Protein AF-L5MIA5-F1 (afdb_monomer)

Organism: Myotis davidii (NCBI:txid225400)

Nearest PDB structures (foldseek):
  8gae-assembly1_A  TM=8.767E-01  e=2.187E-10  Homo sapiens
  8eob-assembly1_B  TM=9.026E-01  e=5.935E-10  Homo sapiens
  7zub-assembly1_B  TM=8.618E-01  e=3.725E-10  Homo sapiens
  8u1l-assembly1_A  TM=9.069E-01  e=1.080E-09  Trichoplusia ni
  7ry0-assembly1_B  TM=8.220E-01  e=3.674E-08  Homo sapiens

pLDDT: mean 77.11, std 19.99, range [36.44, 97.19]

Foldseek 3Di:
DVVVQVPDPPDDPVCVVVVDDDDDDDDDCPDVVNVVLVVVCVVPVPPPLSVLVVVLVVQVVCVVVVHDDPDPVSNVVSVVVVVCVVVVHDPPPPPPPPPPPPPPPPPDPDDDDDDPDDDDDD

Solvent-accessible surface area (backbone atoms only — not comparable to full-atom values): 8240 Å² total; per-residue (Å²): 109,69,63,64,67,70,68,46,89,86,60,72,70,85,58,49,76,84,67,63,71,87,82,81,87,86,79,62,75,89,38,69,67,51,48,51,50,50,56,47,41,72,75,40,81,76,44,61,69,58,55,51,51,52,50,50,51,53,57,57,53,32,55,85,69,66,47,80,79,91,54,67,65,61,54,50,53,53,52,51,51,52,51,30,57,76,70,71,46,63,87,81,65,73,71,72,72,80,68,86,68,72,76,85,75,72,73,79,80,85,79,79,95,81,78,93,69,90,79,90,82,133

Radius of gyration: 24.5 Å; Cα contacts (8 Å, |Δi|>4): 37; chains: 1; bounding box: 55×55×59 Å

Secondary structure (DSSP, 8-state):
-HHHHHS-TT--GGGHHHH-PPPP----TTSHHHHHHHHHHHH-TT-HHHHHHHHHHHHHHHTTTTPPPS-HHHHHHHHHHHHHHHHT--TT------------------------------

Structure (mmCIF, N/CA/C/O backbone):
data_AF-L5MIA5-F1
#
_entry.id   AF-L5MIA5-F1
#
loop_
_atom_site.group_PDB
_atom_site.id
_atom_site.type_symbol
_atom_site.label_atom_id
_atom_site.label_alt_id
_atom_site.label_comp_id
_atom_site.label_asym_id
_atom_site.label_entity_id
_atom_site.label_seq_id
_atom_site.pdbx_PDB_ins_code
_atom_site.Cartn_x
_atom_site.Cartn_y
_atom_site.Cartn_z
_atom_site.occupancy
_atom_site.B_iso_or_equiv
_atom_site.auth_seq_id
_atom_site.auth_comp_id
_atom_site.auth_asym_id
_atom_site.auth_atom_id
_atom_site.pdbx_PDB_model_num
ATOM 1 N N . MET A 1 1 ? 3.669 1.087 -20.060 1.00 77.00 1 MET A N 1
ATOM 2 C CA . MET A 1 1 ? 4.878 1.525 -20.801 1.00 77.00 1 MET A CA 1
ATOM 3 C C . MET A 1 1 ? 6.126 1.533 -19.919 1.00 77.00 1 MET A C 1
ATOM 5 O O . MET A 1 1 ? 7.140 1.009 -20.356 1.00 77.00 1 MET A O 1
ATOM 9 N N . GLU A 1 2 ? 6.047 2.005 -18.668 1.00 80.88 2 GLU A N 1
ATOM 10 C CA . GLU A 1 2 ? 7.171 2.021 -17.706 1.00 80.88 2 GLU A CA 1
ATOM 11 C C . GLU A 1 2 ? 7.976 0.705 -17.645 1.00 80.88 2 GLU A C 1
ATOM 13 O O . GLU A 1 2 ? 9.196 0.730 -17.784 1.00 80.88 2 GLU A O 1
ATOM 18 N N . ARG A 1 3 ? 7.304 -0.450 -17.514 1.00 82.25 3 ARG A N 1
ATOM 19 C CA . ARG A 1 3 ? 7.960 -1.771 -17.458 1.00 82.25 3 ARG A CA 1
ATOM 20 C C . ARG A 1 3 ? 8.805 -2.078 -18.702 1.00 82.25 3 ARG A C 1
ATOM 22 O O . ARG A 1 3 ? 9.934 -2.530 -18.571 1.00 82.25 3 ARG A O 1
ATOM 29 N N . ILE A 1 4 ? 8.283 -1.792 -19.896 1.00 86.00 4 ILE A N 1
ATOM 30 C CA . ILE A 1 4 ? 8.983 -2.027 -21.171 1.00 86.00 4 ILE A CA 1
ATOM 31 C C . ILE A 1 4 ? 10.217 -1.131 -21.257 1.00 86.00 4 ILE A C 1
ATOM 33 O O . ILE A 1 4 ? 11.297 -1.588 -21.610 1.00 86.00 4 ILE A O 1
ATOM 37 N N . MET A 1 5 ? 10.072 0.137 -20.875 1.00 82.94 5 MET A N 1
ATOM 38 C CA . MET A 1 5 ? 11.174 1.092 -20.931 1.00 82.94 5 MET A CA 1
ATOM 39 C C . MET A 1 5 ? 12.259 0.805 -19.884 1.00 82.94 5 MET A C 1
ATOM 41 O O . MET A 1 5 ? 13.406 1.187 -20.090 1.00 82.94 5 MET A O 1
ATOM 45 N N . LYS A 1 6 ? 11.921 0.171 -18.75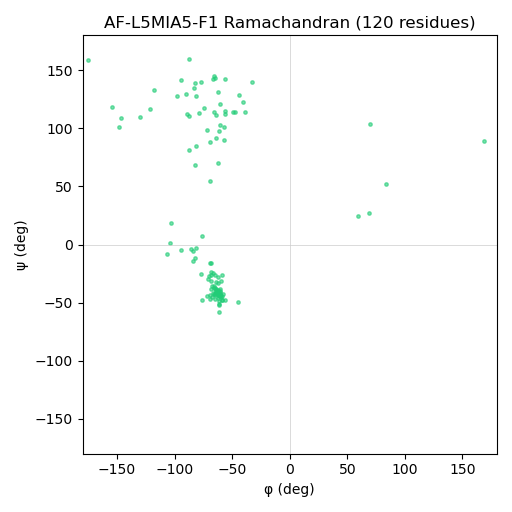3 1.00 82.12 6 LYS A N 1
ATOM 46 C CA . LYS A 1 6 ? 12.893 -0.288 -17.743 1.00 82.12 6 LYS A CA 1
ATOM 47 C C . LYS A 1 6 ? 13.625 -1.571 -18.158 1.00 82.12 6 LYS A C 1
ATOM 49 O O . LYS A 1 6 ? 14.734 -1.796 -17.699 1.00 82.12 6 LYS A O 1
ATOM 54 N N . ALA A 1 7 ? 13.028 -2.396 -19.016 1.00 84.94 7 ALA A N 1
ATOM 55 C CA . ALA A 1 7 ? 13.598 -3.677 -19.443 1.00 84.94 7 ALA A CA 1
ATOM 56 C C . ALA A 1 7 ? 14.600 -3.565 -20.614 1.00 84.94 7 ALA A C 1
ATOM 58 O O . ALA A 1 7 ? 15.198 -4.562 -21.009 1.00 84.94 7 ALA A O 1
ATOM 59 N N . GLN A 1 8 ? 14.777 -2.376 -21.198 1.00 87.88 8 GLN A N 1
ATOM 60 C CA . GLN A 1 8 ? 15.695 -2.157 -22.319 1.00 87.88 8 GLN A CA 1
ATOM 61 C C . GLN A 1 8 ? 17.152 -2.055 -21.841 1.00 87.88 8 GLN A C 1
ATOM 63 O O . GLN A 1 8 ? 17.524 -1.076 -21.202 1.00 87.88 8 GLN A O 1
ATOM 68 N N . ALA A 1 9 ? 17.988 -3.030 -22.215 1.00 86.50 9 ALA A N 1
ATOM 69 C CA . ALA A 1 9 ? 19.382 -3.130 -21.765 1.00 86.50 9 ALA A CA 1
ATOM 70 C C . ALA A 1 9 ? 20.297 -1.976 -22.224 1.00 86.50 9 ALA A C 1
ATOM 72 O O . ALA A 1 9 ? 21.220 -1.606 -21.509 1.00 86.50 9 ALA A O 1
ATOM 73 N N . LEU A 1 10 ? 20.045 -1.402 -23.406 1.00 86.69 10 LEU A N 1
ATOM 74 C CA . LEU A 1 10 ? 20.869 -0.335 -24.000 1.00 86.69 10 LEU A CA 1
ATOM 75 C C . LEU A 1 10 ? 20.235 1.058 -23.870 1.00 86.69 10 LEU A C 1
ATOM 77 O O . LEU A 1 10 ? 20.569 1.971 -24.625 1.00 86.69 10 LEU A O 1
ATOM 81 N N . ARG A 1 11 ? 19.268 1.227 -22.964 1.00 79.94 11 ARG A N 1
ATOM 82 C CA . ARG A 1 11 ? 18.588 2.510 -22.789 1.00 79.94 11 ARG A CA 1
ATOM 83 C C . ARG A 1 11 ? 19.459 3.493 -22.009 1.00 79.94 11 ARG A C 1
ATOM 85 O O . ARG A 1 11 ? 20.046 3.147 -20.990 1.00 79.94 11 ARG A O 1
ATOM 92 N N . ASP A 1 12 ? 19.443 4.751 -22.441 1.00 81.62 12 ASP A N 1
ATOM 93 C CA . ASP A 1 12 ? 20.002 5.857 -21.670 1.00 81.62 12 ASP A CA 1
ATOM 94 C C . ASP A 1 12 ? 19.097 6.231 -20.475 1.00 81.62 12 ASP A C 1
ATOM 96 O O . ASP A 1 12 ? 17.945 6.668 -20.634 1.00 81.62 12 ASP A O 1
ATOM 100 N N . ASN A 1 13 ? 19.643 6.074 -19.266 1.00 79.25 13 ASN A N 1
ATOM 101 C CA . ASN A 1 13 ? 18.980 6.381 -17.998 1.00 79.25 13 ASN A CA 1
ATOM 102 C C . ASN A 1 13 ? 18.768 7.887 -17.767 1.00 79.25 13 ASN A C 1
ATOM 104 O O . ASN A 1 13 ? 17.916 8.250 -16.952 1.00 79.25 13 ASN A O 1
ATOM 108 N N . SER A 1 14 ? 19.455 8.766 -18.508 1.00 78.19 14 SER A N 1
ATOM 109 C CA . SER A 1 14 ? 19.289 10.227 -18.416 1.00 78.19 14 SER A CA 1
ATOM 110 C C . SER A 1 14 ? 17.850 10.689 -18.716 1.00 78.19 14 SER A C 1
ATOM 112 O O . SER A 1 14 ? 17.376 11.695 -18.188 1.00 78.19 14 SER A O 1
ATOM 114 N N . THR A 1 15 ? 17.107 9.902 -19.502 1.00 70.62 15 THR A N 1
ATOM 115 C CA . THR A 1 15 ? 15.720 10.189 -19.908 1.00 70.62 15 THR A CA 1
ATOM 116 C C . THR A 1 15 ? 14.667 9.796 -18.869 1.00 70.62 15 THR A C 1
ATOM 118 O O . THR A 1 15 ? 13.500 10.169 -18.999 1.00 70.62 15 THR A O 1
ATOM 121 N N . MET A 1 16 ? 15.036 9.033 -17.833 1.00 69.44 16 MET A N 1
ATOM 122 C CA . MET A 1 16 ? 14.072 8.452 -16.893 1.00 69.44 16 MET A CA 1
ATOM 123 C C . MET A 1 16 ? 13.371 9.515 -16.033 1.00 69.44 16 MET A C 1
ATOM 125 O O . MET A 1 16 ? 12.170 9.396 -15.793 1.00 69.44 16 MET A O 1
ATOM 129 N N . GLY A 1 17 ? 14.082 10.580 -15.644 1.00 69.56 17 GLY A N 1
ATOM 130 C CA . GLY A 1 17 ? 13.540 11.645 -14.789 1.00 69.56 17 GLY A CA 1
ATOM 131 C C . GLY A 1 17 ? 12.369 12.416 -15.411 1.00 69.56 17 GLY A C 1
ATOM 132 O O . GLY A 1 17 ? 11.442 12.791 -14.703 1.00 69.56 17 GLY A O 1
ATOM 133 N N . TYR A 1 18 ? 12.356 12.587 -16.736 1.00 63.28 18 TYR A N 1
ATOM 134 C CA . TYR A 1 18 ? 11.270 13.276 -17.450 1.00 63.28 18 TYR A CA 1
ATOM 135 C C . TYR A 1 18 ? 10.073 12.367 -17.770 1.00 63.28 18 TYR A C 1
ATOM 137 O O . TYR A 1 18 ? 9.004 12.855 -18.129 1.00 63.28 18 TYR A O 1
ATOM 145 N N . MET A 1 19 ? 10.242 11.047 -17.652 1.00 68.94 19 MET A N 1
ATOM 146 C CA . MET A 1 19 ? 9.239 10.041 -18.028 1.00 68.94 19 MET A CA 1
ATOM 147 C C . MET A 1 19 ? 8.567 9.378 -16.818 1.00 68.94 19 MET A C 1
ATOM 149 O O . MET A 1 19 ? 7.596 8.638 -16.981 1.00 68.94 19 MET A O 1
ATOM 153 N N . MET A 1 20 ? 9.061 9.633 -15.602 1.00 71.62 20 MET A N 1
ATOM 154 C CA . MET A 1 20 ? 8.418 9.203 -14.362 1.00 71.62 20 MET A CA 1
ATOM 155 C C . MET A 1 20 ? 7.298 10.173 -13.980 1.00 71.62 20 MET A C 1
ATOM 157 O O . MET A 1 20 ? 7.475 11.094 -13.186 1.00 71.62 20 MET A O 1
ATOM 161 N N . ALA A 1 21 ? 6.115 9.954 -14.552 1.00 74.19 21 ALA A N 1
ATOM 162 C CA . ALA A 1 21 ? 4.907 10.616 -14.082 1.00 74.19 21 ALA A CA 1
ATOM 163 C C . ALA A 1 21 ? 4.551 10.142 -12.662 1.00 74.19 21 ALA A C 1
ATOM 165 O O . ALA A 1 21 ? 4.731 8.968 -12.316 1.00 74.19 21 ALA A O 1
ATOM 166 N N . LYS A 1 22 ? 4.001 11.051 -11.848 1.00 83.38 22 LYS A N 1
ATOM 167 C CA . LYS A 1 22 ? 3.370 10.668 -10.581 1.00 83.38 22 LYS A CA 1
ATOM 168 C C . LYS A 1 22 ? 2.181 9.761 -10.890 1.00 83.38 22 LYS A C 1
ATOM 170 O O . LYS A 1 22 ? 1.366 10.074 -11.754 1.00 83.38 22 LYS A O 1
ATOM 175 N N . LYS A 1 23 ? 2.102 8.634 -10.189 1.00 87.75 23 LYS A N 1
ATOM 176 C CA . LYS A 1 23 ? 0.980 7.698 -10.286 1.00 87.75 23 LYS A CA 1
ATOM 177 C C . LYS A 1 23 ? -0.150 8.202 -9.390 1.00 87.75 23 LYS A C 1
ATOM 179 O O . LYS A 1 23 ? 0.114 8.666 -8.282 1.00 87.75 23 LYS A O 1
ATOM 184 N N . HIS A 1 24 ? -1.387 8.113 -9.862 1.00 91.25 24 HIS A N 1
ATOM 185 C CA . HIS A 1 24 ? -2.570 8.436 -9.068 1.00 91.25 24 HIS A CA 1
ATOM 186 C C . HIS A 1 24 ? -3.166 7.139 -8.516 1.00 91.25 24 HIS A C 1
ATOM 188 O O . HIS A 1 24 ? -3.382 6.198 -9.275 1.00 91.25 24 HIS A O 1
ATOM 194 N N . LEU A 1 25 ? -3.386 7.079 -7.200 1.00 93.50 25 LEU A N 1
ATOM 195 C CA . LEU A 1 25 ? -4.105 5.979 -6.561 1.00 93.50 25 LEU A CA 1
ATOM 196 C C . LEU A 1 25 ? -5.593 6.326 -6.549 1.00 93.50 25 LEU A C 1
ATOM 198 O O . LEU A 1 25 ? -6.005 7.255 -5.857 1.00 93.50 25 LEU A O 1
ATOM 202 N N . GLU A 1 26 ? -6.381 5.589 -7.319 1.00 94.81 26 GLU A N 1
ATOM 203 C CA . GLU A 1 26 ? -7.836 5.703 -7.293 1.00 94.81 26 GLU A CA 1
ATOM 204 C C . GLU A 1 26 ? -8.400 4.869 -6.139 1.00 94.81 26 GLU A C 1
ATOM 206 O O . GLU A 1 26 ? -7.978 3.735 -5.910 1.00 94.81 26 GLU A O 1
ATOM 211 N N . ILE A 1 27 ? -9.341 5.446 -5.391 1.00 95.38 27 ILE A N 1
ATOM 212 C CA . ILE A 1 27 ? -9.939 4.829 -4.205 1.00 95.38 27 ILE A CA 1
ATOM 213 C C . ILE A 1 27 ? -11.436 4.645 -4.450 1.00 95.38 27 ILE A C 1
ATOM 21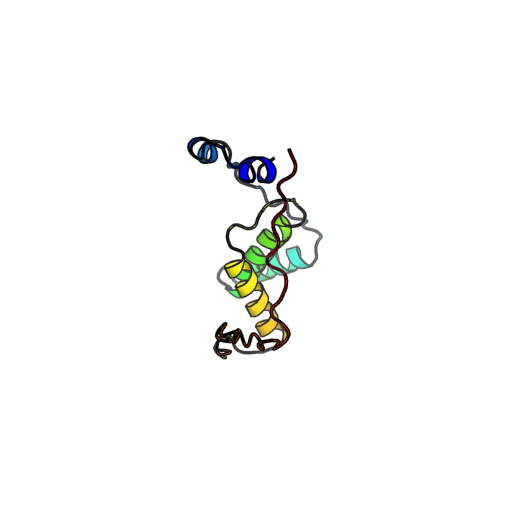5 O O . ILE A 1 27 ? -12.114 5.582 -4.868 1.00 95.38 27 ILE A O 1
ATOM 219 N N . ASN A 1 28 ? -11.951 3.451 -4.149 1.00 95.38 28 ASN A N 1
ATOM 220 C CA . ASN A 1 28 ? -13.386 3.181 -4.133 1.00 95.38 28 ASN A CA 1
ATOM 221 C C . ASN A 1 28 ? -13.973 3.509 -2.743 1.00 95.38 28 ASN A C 1
ATOM 223 O O . ASN A 1 28 ? -13.679 2.770 -1.799 1.00 95.38 28 ASN A O 1
ATOM 227 N N . PRO A 1 29 ? -14.792 4.568 -2.593 1.00 95.38 29 PRO A N 1
ATOM 228 C CA . PRO A 1 29 ? -15.351 4.963 -1.298 1.00 95.38 29 PRO 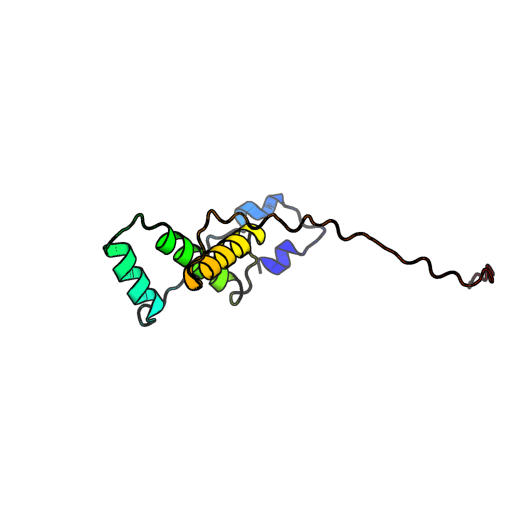A CA 1
ATOM 229 C C . PRO A 1 29 ? -16.336 3.938 -0.720 1.00 95.38 29 PRO A C 1
ATOM 231 O O . PRO A 1 29 ? -16.465 3.859 0.496 1.00 95.38 29 PRO A O 1
ATOM 234 N N . ASP A 1 30 ? -16.969 3.116 -1.562 1.00 96.19 30 ASP A N 1
ATOM 235 C CA . ASP A 1 30 ? -17.971 2.131 -1.134 1.00 96.19 30 ASP A CA 1
ATOM 236 C C . ASP A 1 30 ? -17.336 0.835 -0.598 1.00 96.19 30 ASP A C 1
ATOM 238 O O . ASP A 1 30 ? -18.028 -0.099 -0.188 1.00 96.19 30 ASP A O 1
ATOM 242 N N . HIS A 1 31 ? -16.003 0.728 -0.632 1.00 97.19 31 HIS A N 1
ATOM 243 C CA . HIS A 1 31 ? -15.307 -0.459 -0.160 1.00 97.19 31 HIS A CA 1
ATOM 244 C C . HIS A 1 31 ? -15.156 -0.424 1.374 1.00 97.19 31 HIS A C 1
ATOM 246 O O . HIS A 1 31 ? -14.565 0.522 1.900 1.00 97.19 31 HIS A O 1
ATOM 252 N N . PRO A 1 32 ? -15.550 -1.480 2.115 1.00 97.19 32 PRO A N 1
ATOM 253 C CA . PRO A 1 32 ? -15.562 -1.466 3.586 1.00 97.19 32 PRO A CA 1
ATOM 254 C C . PRO A 1 32 ? -14.179 -1.217 4.211 1.00 97.19 32 PRO A C 1
ATOM 256 O O . PRO A 1 32 ? -14.066 -0.599 5.268 1.00 97.19 32 PRO A O 1
ATOM 259 N N . ILE A 1 33 ? -13.103 -1.655 3.543 1.00 95.25 33 ILE A N 1
ATOM 260 C CA . ILE A 1 33 ? -11.724 -1.351 3.971 1.00 95.25 33 ILE A CA 1
ATOM 261 C C . ILE A 1 33 ? -11.455 0.160 3.941 1.00 95.25 33 ILE A C 1
ATOM 263 O O . ILE A 1 33 ? -10.848 0.681 4.871 1.00 95.25 33 ILE A O 1
ATOM 267 N N . VAL A 1 34 ? -11.903 0.863 2.898 1.00 96.88 34 VAL A N 1
ATOM 268 C CA . VAL A 1 34 ? -11.679 2.309 2.740 1.00 96.88 34 VAL A CA 1
ATOM 269 C C . VAL A 1 34 ? -12.476 3.082 3.783 1.00 96.88 34 VAL A C 1
ATOM 271 O O . VAL A 1 34 ? -11.927 3.974 4.427 1.00 96.88 34 VAL A O 1
ATOM 274 N N . GLU A 1 35 ? -13.731 2.695 4.009 1.00 96.69 35 GLU A N 1
ATOM 275 C CA . GLU A 1 35 ? -14.567 3.279 5.059 1.00 96.69 35 GLU A CA 1
ATOM 276 C C . GLU A 1 35 ? -13.922 3.111 6.446 1.00 96.69 35 GLU A C 1
ATOM 278 O O . GLU A 1 35 ? -13.760 4.081 7.190 1.00 96.69 35 GLU A O 1
ATOM 283 N N . THR A 1 36 ? -13.459 1.899 6.766 1.00 95.69 36 THR A N 1
ATOM 284 C CA . THR A 1 36 ? -12.799 1.604 8.049 1.00 95.69 36 THR A CA 1
ATOM 285 C C . THR A 1 36 ? -11.482 2.370 8.205 1.00 95.69 36 THR A C 1
ATOM 287 O O . THR A 1 36 ? -11.181 2.880 9.286 1.00 95.69 36 THR A O 1
ATOM 290 N N . LEU A 1 37 ? -10.686 2.474 7.135 1.00 94.94 37 LEU A N 1
ATOM 291 C CA . LEU A 1 37 ? -9.458 3.272 7.117 1.00 94.94 37 LEU A CA 1
ATOM 292 C C . LEU A 1 37 ? -9.748 4.753 7.381 1.00 94.94 37 LEU A C 1
ATOM 294 O O . LEU A 1 37 ? -9.008 5.382 8.135 1.00 94.94 37 LEU A O 1
ATOM 298 N N . CYS A 1 38 ? -10.829 5.290 6.810 1.00 94.56 38 CYS A N 1
ATOM 299 C CA . CYS A 1 38 ? -11.257 6.669 7.034 1.00 94.56 38 CYS A CA 1
ATOM 300 C C . CYS A 1 38 ? -11.596 6.908 8.510 1.00 94.56 38 CYS A C 1
ATOM 302 O O . CYS A 1 38 ? -11.012 7.789 9.137 1.00 94.56 38 CYS A O 1
ATOM 304 N N . GLN A 1 39 ? -12.447 6.060 9.095 1.00 96.50 39 GLN A N 1
ATOM 305 C CA . GLN A 1 39 ? -12.830 6.156 10.509 1.00 96.50 39 GLN A CA 1
ATOM 306 C C . GLN A 1 39 ? -11.614 6.069 11.446 1.00 96.50 39 GLN A C 1
ATOM 308 O O . GLN A 1 39 ? -11.491 6.845 12.394 1.00 96.50 39 GLN A O 1
ATOM 313 N N . LYS A 1 40 ? -10.677 5.150 11.172 1.00 95.06 40 LYS A N 1
ATOM 314 C CA . LYS 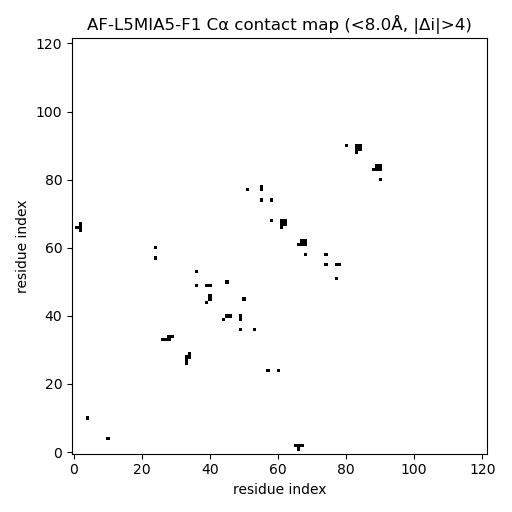A 1 40 ? -9.443 5.013 11.963 1.00 95.06 40 LYS A CA 1
ATOM 315 C C . LYS A 1 40 ? -8.523 6.227 11.829 1.00 95.06 40 LYS A C 1
ATOM 317 O O . LYS A 1 40 ? -7.985 6.684 12.832 1.00 95.06 40 LYS A O 1
ATOM 322 N N . ALA A 1 41 ? -8.373 6.773 10.623 1.00 94.75 41 ALA A N 1
ATOM 323 C CA . ALA A 1 41 ? -7.562 7.965 10.388 1.00 94.75 41 ALA A CA 1
ATOM 324 C C . ALA A 1 41 ? -8.172 9.233 11.014 1.00 94.75 41 ALA A C 1
ATOM 326 O O . ALA A 1 41 ? -7.436 10.131 11.424 1.00 94.75 41 ALA A O 1
ATOM 327 N N . GLU A 1 42 ? -9.502 9.321 11.095 1.00 95.25 42 GLU A N 1
ATOM 328 C CA . GLU A 1 42 ? -10.199 10.397 11.808 1.00 95.25 42 GLU A CA 1
ATOM 329 C C . GLU A 1 42 ? -9.995 10.311 13.324 1.00 95.25 42 GLU A C 1
ATOM 331 O O . GLU A 1 42 ? -9.816 11.346 13.968 1.00 95.25 42 GLU A O 1
ATOM 336 N N . ALA A 1 43 ? -9.977 9.094 13.878 1.00 96.56 43 ALA A N 1
ATOM 337 C CA . ALA A 1 43 ? -9.722 8.857 15.295 1.00 96.56 43 ALA A CA 1
ATOM 338 C C . ALA A 1 43 ? -8.266 9.164 15.690 1.00 96.56 43 ALA A C 1
ATOM 340 O O . ALA A 1 43 ? -8.036 9.863 16.678 1.00 96.56 43 ALA A O 1
ATOM 341 N N . ASP A 1 44 ? -7.289 8.681 14.914 1.00 95.06 44 ASP A N 1
ATOM 342 C CA . ASP A 1 44 ? -5.874 9.004 15.101 1.00 95.06 44 ASP A CA 1
ATOM 343 C C . ASP A 1 44 ? -5.113 9.054 13.765 1.00 95.06 44 ASP A C 1
ATOM 345 O O . ASP A 1 44 ? -4.788 8.045 13.139 1.00 95.06 44 ASP A O 1
ATOM 349 N N . LYS A 1 45 ? -4.738 10.272 13.361 1.00 93.31 45 LYS A N 1
ATOM 350 C CA . LYS A 1 45 ? -3.945 10.531 12.145 1.00 93.31 45 LYS A CA 1
ATOM 351 C C . LYS A 1 45 ? -2.507 10.019 12.245 1.00 93.31 45 LYS A C 1
ATOM 353 O O . LYS A 1 45 ? -1.797 9.972 11.236 1.00 93.31 45 LYS A O 1
ATOM 358 N N . ASN A 1 46 ? -2.038 9.714 13.452 1.00 93.94 46 ASN A N 1
ATOM 359 C CA . ASN A 1 46 ? -0.682 9.263 13.718 1.00 93.94 46 ASN A CA 1
ATOM 360 C C . ASN A 1 46 ? -0.565 7.768 13.990 1.00 93.94 46 ASN A C 1
ATOM 362 O O . ASN A 1 46 ? 0.569 7.309 14.142 1.00 93.94 46 ASN A O 1
ATOM 366 N N . ASP A 1 47 ? -1.672 7.025 13.938 1.00 91.75 47 ASP A N 1
ATOM 367 C CA . ASP A 1 47 ? -1.668 5.576 14.087 1.00 91.75 47 ASP A CA 1
ATOM 368 C C . ASP A 1 47 ? -0.730 4.940 13.045 1.00 91.75 47 ASP A C 1
ATOM 370 O O . ASP A 1 47 ? -0.923 5.034 11.825 1.00 91.75 47 ASP A O 1
ATOM 374 N N . LYS A 1 48 ? 0.335 4.312 13.551 1.00 89.75 48 LYS A N 1
ATOM 375 C CA . LYS A 1 48 ? 1.359 3.653 12.741 1.00 89.75 48 LYS A CA 1
ATOM 376 C C . LYS A 1 48 ? 0.757 2.506 11.926 1.00 89.75 48 LYS A C 1
ATOM 378 O O . LYS A 1 48 ? 1.062 2.394 10.742 1.00 89.75 48 LYS A O 1
ATOM 383 N N . SER A 1 49 ? -0.144 1.723 12.519 1.00 86.94 49 SER A N 1
ATOM 384 C CA . SER A 1 49 ? -0.783 0.581 11.858 1.00 86.94 49 SER A CA 1
ATOM 385 C C . SER A 1 49 ? -1.644 1.021 10.672 1.00 86.94 49 SER A C 1
ATOM 387 O O . SER A 1 49 ? -1.611 0.394 9.614 1.00 86.94 49 SER A O 1
ATOM 389 N N . VAL A 1 50 ? -2.347 2.152 10.803 1.00 92.12 50 VAL A N 1
ATOM 390 C CA . VAL A 1 50 ? -3.155 2.738 9.723 1.00 92.12 50 VAL A CA 1
ATOM 391 C C . VAL A 1 50 ? -2.262 3.234 8.591 1.00 92.12 50 VAL A C 1
ATOM 393 O O . VAL A 1 50 ? -2.533 2.939 7.428 1.00 92.12 50 VAL A O 1
ATOM 396 N N . LYS A 1 51 ? -1.171 3.944 8.909 1.00 91.69 51 LYS A N 1
ATOM 397 C CA . LYS A 1 51 ? -0.194 4.401 7.903 1.00 91.69 51 LYS A CA 1
ATOM 398 C C . LYS A 1 51 ? 0.415 3.225 7.142 1.00 91.69 51 LYS A C 1
ATOM 400 O O . LYS A 1 51 ? 0.486 3.265 5.916 1.00 91.69 51 LYS A O 1
ATOM 405 N N . ASP A 1 52 ? 0.797 2.177 7.861 1.00 89.69 52 ASP A N 1
ATOM 406 C CA . ASP A 1 52 ? 1.366 0.963 7.282 1.00 89.69 52 ASP A CA 1
ATOM 407 C C . ASP A 1 52 ? 0.360 0.239 6.374 1.00 89.69 52 ASP A C 1
ATOM 409 O O . ASP A 1 52 ? 0.716 -0.176 5.270 1.00 89.69 52 ASP A O 1
ATOM 413 N N . LEU A 1 53 ? -0.911 0.158 6.780 1.00 91.12 53 LEU A N 1
ATOM 414 C CA . LEU A 1 53 ? -1.971 -0.446 5.972 1.00 91.12 53 LEU A CA 1
ATOM 415 C C . LEU A 1 53 ? -2.259 0.356 4.691 1.00 91.12 53 LEU A C 1
ATOM 417 O O . LEU A 1 53 ? -2.488 -0.236 3.637 1.00 91.12 53 LEU A O 1
ATOM 421 N N . VAL A 1 54 ? -2.201 1.691 4.748 1.00 93.19 54 VAL A N 1
ATOM 422 C CA . VAL A 1 54 ? -2.345 2.557 3.562 1.00 93.19 54 VAL A CA 1
ATOM 423 C C . VAL A 1 54 ? -1.181 2.361 2.586 1.00 93.19 54 VAL A C 1
ATOM 425 O O . VAL A 1 54 ? -1.413 2.251 1.380 1.00 93.19 54 VAL A O 1
ATOM 428 N N . VAL A 1 55 ? 0.056 2.269 3.087 1.00 91.50 55 VAL A N 1
ATOM 429 C CA . VAL A 1 55 ? 1.235 1.966 2.253 1.00 91.50 55 VAL A CA 1
ATOM 430 C C . VAL A 1 55 ? 1.095 0.587 1.611 1.00 91.50 55 VAL A C 1
ATOM 432 O O . VAL A 1 55 ? 1.277 0.455 0.401 1.00 91.50 55 VAL A O 1
ATOM 435 N N . LEU A 1 56 ? 0.686 -0.421 2.387 1.00 91.94 56 LEU A N 1
ATOM 436 C CA . LEU A 1 56 ? 0.469 -1.771 1.875 1.00 91.94 56 LEU A CA 1
ATOM 437 C C . LEU A 1 56 ? -0.610 -1.800 0.784 1.00 91.94 56 LEU A C 1
ATOM 439 O O . LEU A 1 56 ? -0.428 -2.462 -0.239 1.00 91.94 56 LEU A O 1
ATOM 443 N N . LEU A 1 57 ? -1.715 -1.072 0.969 1.00 93.38 57 LEU A N 1
ATOM 444 C CA . LEU A 1 57 ? -2.789 -0.963 -0.021 1.00 93.38 57 LEU A CA 1
ATOM 445 C C . LEU A 1 57 ? -2.287 -0.323 -1.322 1.00 93.38 57 LEU A C 1
ATOM 447 O O . LEU A 1 57 ? -2.589 -0.828 -2.405 1.00 93.38 57 LEU A O 1
ATOM 451 N N . PHE A 1 58 ? -1.483 0.738 -1.226 1.00 93.81 58 PHE A N 1
ATOM 452 C CA . PHE A 1 58 ? -0.861 1.379 -2.384 1.00 93.81 58 PHE A CA 1
ATOM 453 C C . PHE A 1 58 ? 0.069 0.422 -3.144 1.00 93.81 58 PHE A C 1
ATOM 455 O O . PHE A 1 58 ? -0.082 0.252 -4.353 1.00 93.81 58 PHE A O 1
ATOM 462 N N . GLU A 1 59 ? 0.993 -0.245 -2.451 1.00 92.56 59 GLU A N 1
ATOM 463 C CA . GLU A 1 59 ? 1.936 -1.185 -3.071 1.00 92.56 59 GLU A CA 1
ATOM 464 C C . GLU A 1 59 ? 1.223 -2.397 -3.677 1.00 92.56 59 GLU A C 1
ATOM 466 O O . GLU A 1 59 ? 1.542 -2.823 -4.789 1.00 92.56 59 GLU A O 1
ATOM 471 N N . THR A 1 60 ? 0.195 -2.904 -2.996 1.00 92.38 60 THR A N 1
ATOM 472 C CA . THR A 1 60 ? -0.645 -3.992 -3.511 1.00 92.38 60 THR A CA 1
ATOM 473 C C . THR A 1 60 ? -1.368 -3.566 -4.785 1.00 92.38 60 THR A C 1
ATOM 475 O O . THR A 1 60 ? -1.440 -4.356 -5.721 1.00 92.38 60 THR A O 1
ATOM 478 N N . ALA A 1 61 ? -1.845 -2.319 -4.874 1.00 93.69 61 ALA A N 1
ATOM 479 C CA . ALA A 1 61 ? -2.503 -1.789 -6.069 1.00 93.69 61 ALA A CA 1
ATOM 480 C C . ALA A 1 61 ? -1.548 -1.616 -7.268 1.00 93.69 61 ALA A C 1
ATOM 482 O O . ALA A 1 61 ? -1.997 -1.662 -8.419 1.00 93.69 61 ALA A O 1
ATOM 483 N N . LEU A 1 62 ? -0.233 -1.479 -7.041 1.00 91.81 62 LEU A N 1
ATOM 484 C CA . LEU A 1 62 ? 0.762 -1.412 -8.121 1.00 91.81 62 LEU A CA 1
ATOM 485 C C . LEU A 1 62 ? 0.858 -2.729 -8.904 1.00 91.81 62 LEU A C 1
ATOM 487 O O . LEU A 1 62 ? 1.044 -2.695 -10.123 1.00 91.81 62 LEU A O 1
ATOM 491 N N . LEU A 1 63 ? 0.700 -3.871 -8.227 1.00 88.44 63 LEU A N 1
ATOM 492 C CA . LEU A 1 63 ? 0.831 -5.207 -8.819 1.00 88.44 63 LEU A CA 1
ATOM 493 C C . LEU A 1 63 ? -0.194 -5.482 -9.943 1.00 88.44 63 LEU A C 1
ATOM 495 O O . LEU A 1 63 ? 0.243 -5.743 -11.070 1.00 88.44 63 LEU A O 1
ATOM 499 N N . PRO A 1 64 ? -1.525 -5.394 -9.715 1.00 91.44 64 PRO A N 1
ATOM 500 C CA . PRO A 1 64 ? -2.519 -5.585 -10.771 1.00 91.44 64 PRO A CA 1
ATOM 501 C C . PRO A 1 64 ? -2.483 -4.456 -11.806 1.00 91.44 64 PRO A C 1
ATOM 503 O O . PRO A 1 64 ? -2.780 -4.688 -12.974 1.00 91.44 64 PRO A O 1
ATOM 506 N N . SER A 1 65 ? -2.037 -3.257 -11.418 1.00 90.56 65 SER A N 1
ATOM 507 C CA . SER A 1 65 ? -1.873 -2.108 -12.321 1.00 90.56 65 SER A CA 1
ATOM 508 C C . SER A 1 65 ? -0.625 -2.200 -13.216 1.00 90.56 65 SER A C 1
ATOM 510 O O . SER A 1 65 ? -0.286 -1.248 -13.919 1.00 90.56 65 SER A O 1
ATOM 512 N N . ALA A 1 66 ? 0.074 -3.343 -13.205 1.00 88.31 66 ALA A N 1
ATOM 513 C CA . ALA A 1 66 ? 1.269 -3.629 -14.000 1.00 88.31 66 ALA A CA 1
ATOM 514 C C . ALA A 1 66 ? 2.458 -2.678 -13.756 1.00 88.31 66 ALA A C 1
ATOM 516 O O . ALA A 1 66 ? 3.355 -2.556 -14.603 1.00 88.31 66 ALA A O 1
ATOM 517 N N . PHE A 1 67 ? 2.513 -2.053 -12.581 1.00 88.31 67 PHE A N 1
ATOM 518 C CA . PHE A 1 67 ? 3.677 -1.311 -12.119 1.00 88.31 67 PHE A CA 1
ATOM 519 C C . PHE A 1 67 ? 4.658 -2.234 -11.391 1.00 88.31 67 PHE A C 1
ATOM 521 O O . PHE A 1 67 ? 4.329 -3.348 -10.983 1.00 88.31 67 PHE A O 1
ATOM 528 N N . SER A 1 68 ? 5.909 -1.794 -11.300 1.00 87.56 68 SER A N 1
ATOM 529 C CA . SER A 1 68 ? 6.929 -2.482 -10.510 1.00 87.56 68 SER A CA 1
ATOM 530 C C . SER A 1 68 ? 6.987 -1.861 -9.120 1.00 87.56 68 SER A C 1
ATOM 532 O O . SER A 1 68 ? 6.907 -0.639 -9.005 1.00 87.56 68 SER A O 1
ATOM 534 N N . LEU A 1 69 ? 7.171 -2.693 -8.095 1.00 87.62 69 LEU A N 1
ATOM 535 C CA . LEU A 1 69 ? 7.520 -2.229 -6.753 1.00 87.62 69 LEU A CA 1
ATOM 536 C C . LEU A 1 69 ? 8.921 -1.606 -6.772 1.0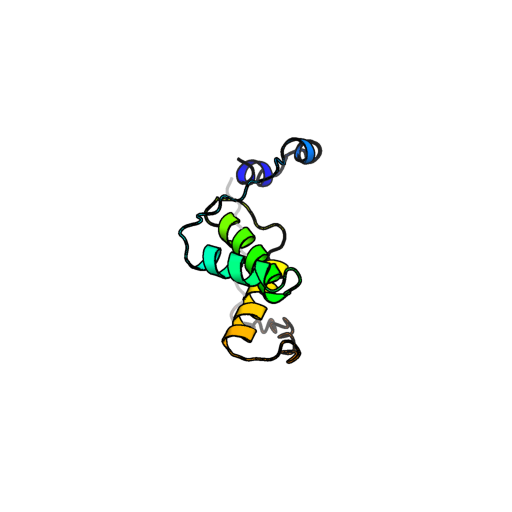0 87.62 69 LEU A C 1
ATOM 538 O O . LEU A 1 69 ? 9.804 -2.098 -7.480 1.00 87.62 69 LEU A O 1
ATOM 542 N N . GLU A 1 70 ? 9.110 -0.532 -6.009 1.00 84.00 70 GLU A N 1
ATOM 543 C CA . GLU A 1 70 ? 10.411 0.133 -5.867 1.00 84.00 70 GLU A CA 1
ATOM 544 C C . GLU A 1 70 ? 11.328 -0.670 -4.946 1.00 84.00 70 GLU A C 1
ATOM 546 O O . GLU A 1 70 ? 12.453 -0.987 -5.330 1.00 84.00 70 GLU A O 1
ATOM 551 N N . ASP A 1 71 ? 10.809 -1.084 -3.788 1.00 87.56 71 ASP A N 1
ATOM 552 C CA . ASP A 1 71 ? 11.509 -1.939 -2.837 1.00 87.56 71 ASP A CA 1
ATOM 553 C C . ASP A 1 71 ? 10.643 -3.136 -2.418 1.00 87.56 71 ASP A C 1
ATOM 555 O O . ASP A 1 71 ? 9.656 -3.019 -1.692 1.00 87.56 71 ASP A O 1
ATOM 559 N N . ARG A 1 72 ? 11.041 -4.327 -2.874 1.00 89.50 72 ARG A N 1
ATOM 560 C CA . ARG A 1 72 ? 10.353 -5.582 -2.542 1.00 89.50 72 ARG A CA 1
ATOM 561 C C . ARG A 1 72 ? 10.556 -5.994 -1.082 1.00 89.50 72 ARG A C 1
ATOM 563 O O . ARG A 1 72 ? 9.668 -6.640 -0.529 1.00 89.50 72 ARG A O 1
ATOM 570 N N . GLN A 1 73 ? 11.687 -5.640 -0.467 1.00 90.38 73 GLN A N 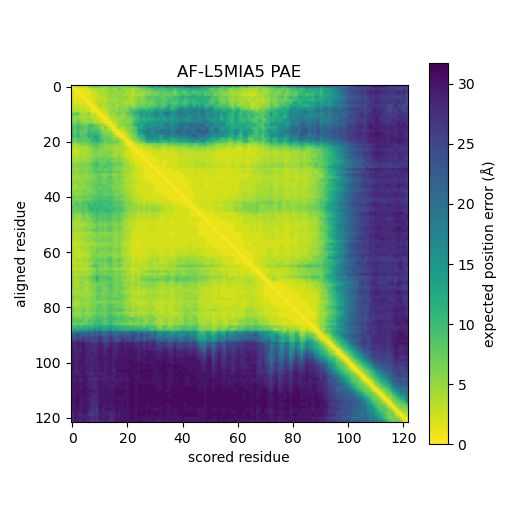1
ATOM 571 C CA . GLN A 1 73 ? 11.982 -6.013 0.916 1.00 90.38 73 GLN A CA 1
ATOM 572 C C . GLN A 1 73 ? 11.105 -5.221 1.885 1.00 90.38 73 GLN A C 1
ATOM 574 O O . GLN A 1 73 ? 10.520 -5.803 2.796 1.00 90.38 73 GLN A O 1
ATOM 579 N N . THR A 1 74 ? 10.953 -3.913 1.656 1.00 88.38 74 THR A N 1
ATOM 580 C CA . THR A 1 74 ? 10.056 -3.074 2.467 1.00 88.38 74 THR A CA 1
ATOM 581 C C . THR A 1 74 ? 8.605 -3.557 2.389 1.00 88.38 74 THR A C 1
ATOM 583 O O . THR A 1 74 ? 7.962 -3.707 3.431 1.00 88.38 74 THR A O 1
ATOM 586 N N . HIS A 1 75 ? 8.120 -3.912 1.194 1.00 90.19 75 HIS A N 1
ATOM 587 C CA . HIS A 1 75 ? 6.785 -4.497 1.023 1.00 90.19 75 HIS A CA 1
ATOM 588 C C . HIS A 1 75 ? 6.613 -5.800 1.826 1.00 90.19 75 HIS A C 1
ATOM 590 O O . HIS A 1 75 ? 5.641 -5.958 2.569 1.00 90.19 75 HIS A O 1
ATOM 596 N N . ALA A 1 76 ? 7.587 -6.716 1.739 1.00 90.50 76 ALA A N 1
ATOM 597 C CA . ALA A 1 76 ? 7.575 -7.973 2.490 1.00 90.50 76 ALA A CA 1
ATOM 598 C C . ALA A 1 76 ? 7.572 -7.742 4.010 1.00 90.50 76 ALA A C 1
ATOM 600 O O . ALA A 1 76 ? 6.775 -8.347 4.725 1.00 90.50 76 ALA A O 1
ATOM 601 N N . ASN A 1 77 ? 8.399 -6.815 4.501 1.00 89.00 77 ASN A N 1
ATOM 602 C CA . ASN A 1 77 ? 8.440 -6.453 5.918 1.00 89.00 77 ASN A CA 1
ATOM 603 C C . ASN A 1 77 ? 7.089 -5.899 6.405 1.00 89.00 77 ASN A C 1
ATOM 605 O O . ASN A 1 77 ? 6.648 -6.229 7.507 1.00 89.00 77 ASN A O 1
ATOM 609 N N . CYS A 1 78 ? 6.399 -5.105 5.578 1.00 87.19 78 CYS A N 1
ATOM 610 C CA . CYS A 1 78 ? 5.065 -4.598 5.899 1.00 87.19 78 CYS A CA 1
ATOM 611 C C . CYS A 1 78 ? 4.031 -5.734 6.003 1.00 87.19 78 CYS A C 1
ATOM 613 O O . CYS A 1 78 ? 3.247 -5.768 6.954 1.00 87.19 78 CYS A O 1
ATOM 615 N N . ILE A 1 79 ? 4.079 -6.708 5.085 1.00 90.62 79 ILE A N 1
ATOM 616 C CA . ILE A 1 79 ? 3.233 -7.912 5.135 1.00 90.62 79 ILE A CA 1
ATOM 617 C C . ILE A 1 79 ? 3.512 -8.721 6.406 1.00 90.62 79 ILE A C 1
ATOM 619 O O . ILE A 1 79 ? 2.572 -9.078 7.115 1.00 90.62 79 ILE A O 1
ATOM 623 N N . TYR A 1 80 ? 4.780 -8.985 6.733 1.00 90.00 80 TYR A N 1
ATOM 624 C CA . TYR A 1 80 ? 5.136 -9.753 7.931 1.00 90.00 80 TYR A CA 1
ATOM 625 C C . TYR A 1 80 ? 4.648 -9.086 9.210 1.00 90.00 80 TYR A C 1
ATOM 627 O O . TYR A 1 80 ? 4.116 -9.764 10.085 1.00 90.00 80 TYR A O 1
ATOM 635 N N . ARG A 1 81 ? 4.746 -7.760 9.296 1.00 86.00 81 ARG A N 1
ATOM 636 C CA . ARG A 1 81 ? 4.190 -7.000 10.415 1.00 86.00 81 ARG A CA 1
ATOM 637 C C . ARG A 1 81 ? 2.669 -7.146 10.522 1.00 86.00 81 ARG A C 1
ATOM 639 O O . ARG A 1 81 ? 2.159 -7.361 11.617 1.00 86.00 81 ARG A O 1
ATOM 646 N N . MET A 1 82 ? 1.942 -7.094 9.404 1.00 86.25 82 MET A N 1
ATOM 647 C CA . MET A 1 82 ? 0.488 -7.318 9.405 1.00 86.25 82 MET A CA 1
ATOM 648 C C . MET A 1 82 ? 0.113 -8.746 9.809 1.00 86.25 82 MET A C 1
ATOM 650 O O . MET A 1 82 ? -0.859 -8.935 10.538 1.00 86.25 82 MET A O 1
ATOM 654 N N . ILE A 1 83 ? 0.898 -9.743 9.394 1.00 89.19 83 ILE A N 1
ATOM 655 C CA . ILE A 1 83 ? 0.712 -11.135 9.819 1.00 89.19 83 ILE A CA 1
ATOM 656 C C . ILE A 1 83 ? 0.959 -11.268 11.325 1.00 89.19 83 ILE A C 1
ATOM 658 O O . ILE A 1 83 ? 0.124 -11.843 12.017 1.00 89.19 83 ILE A O 1
ATOM 662 N N . LYS A 1 84 ? 2.054 -10.698 11.848 1.00 88.50 84 LYS A N 1
ATOM 663 C CA . LYS A 1 84 ? 2.348 -10.688 13.290 1.00 88.50 84 LYS A CA 1
ATOM 664 C C . LYS A 1 84 ? 1.202 -10.063 14.087 1.00 88.50 84 LYS A C 1
ATOM 666 O O . LYS A 1 84 ? 0.705 -10.694 15.013 1.00 88.50 84 LYS A O 1
ATOM 671 N N . LEU A 1 85 ? 0.705 -8.900 13.659 1.00 86.31 85 LEU A N 1
ATOM 672 C CA . LEU A 1 85 ? -0.427 -8.222 14.298 1.00 86.31 85 LEU A CA 1
ATOM 673 C C . LEU A 1 85 ? -1.706 -9.072 14.255 1.0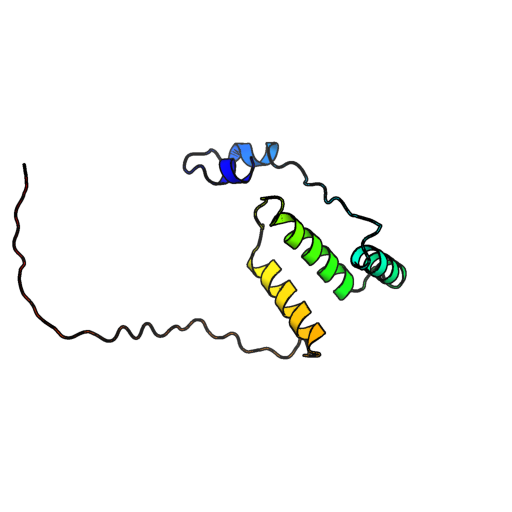0 86.31 85 LEU A C 1
ATOM 675 O O . LEU A 1 85 ? -2.389 -9.201 15.268 1.00 86.31 85 LEU A O 1
ATOM 679 N N . GLY A 1 86 ? -2.014 -9.695 13.113 1.00 87.31 86 GLY A N 1
ATOM 680 C CA . GLY A 1 86 ? -3.177 -10.579 12.968 1.00 87.31 86 GLY A CA 1
ATOM 681 C C . GLY A 1 86 ? -3.103 -11.854 13.817 1.00 87.31 86 GLY A C 1
ATOM 682 O O . GLY A 1 86 ? -4.140 -12.398 14.191 1.00 87.31 86 GLY A O 1
ATOM 683 N N . LEU A 1 87 ? -1.890 -12.309 14.141 1.00 90.00 87 LEU A N 1
ATOM 684 C CA . LEU A 1 87 ? -1.630 -13.458 15.013 1.00 90.00 87 LEU A CA 1
ATOM 685 C C . LEU A 1 87 ? -1.402 -13.070 16.485 1.00 90.00 87 LEU A C 1
ATOM 687 O O . LEU A 1 87 ? -1.273 -13.960 17.322 1.00 90.00 87 LEU A O 1
ATOM 691 N N . GLY A 1 88 ? -1.360 -11.773 16.812 1.00 86.56 88 GLY A N 1
ATOM 692 C CA . GLY A 1 88 ? -1.068 -11.284 18.163 1.00 86.56 88 GLY A CA 1
ATOM 693 C C . GLY A 1 88 ? 0.380 -11.511 18.616 1.00 86.56 88 GLY A C 1
ATOM 694 O O . GLY A 1 88 ? 0.618 -11.663 19.809 1.00 86.56 88 GLY A O 1
ATOM 695 N N . ILE A 1 89 ? 1.329 -11.575 17.677 1.00 88.75 89 ILE A N 1
ATOM 696 C CA . ILE A 1 89 ? 2.768 -11.715 17.941 1.00 88.75 89 ILE A CA 1
ATOM 697 C C . ILE A 1 89 ? 3.376 -10.314 18.071 1.00 88.75 89 ILE A C 1
ATOM 699 O O . ILE A 1 89 ? 3.178 -9.477 17.187 1.00 88.75 89 ILE A O 1
ATOM 703 N N . ASP A 1 90 ? 4.135 -10.069 19.140 1.00 78.81 90 ASP A N 1
ATOM 704 C CA . ASP A 1 90 ? 4.801 -8.783 19.361 1.00 78.81 90 ASP A CA 1
ATOM 705 C C . ASP A 1 90 ? 5.875 -8.495 18.294 1.00 78.81 90 ASP A C 1
ATOM 707 O O . ASP A 1 90 ? 6.601 -9.382 17.831 1.00 78.81 90 ASP A O 1
ATOM 711 N N . GLU A 1 91 ? 6.001 -7.221 17.900 1.00 65.62 91 GLU A N 1
ATOM 712 C CA . GLU A 1 91 ? 6.982 -6.787 16.892 1.00 65.62 91 GLU A CA 1
ATOM 713 C C . GLU A 1 91 ? 8.434 -7.035 17.339 1.00 65.62 91 GLU A C 1
ATOM 715 O O . GLU A 1 91 ? 9.290 -7.295 16.488 1.00 65.62 91 GLU A O 1
ATOM 720 N N . ASP A 1 92 ? 8.673 -7.033 18.656 1.00 60.78 92 ASP A N 1
ATOM 721 C CA . ASP A 1 92 ? 9.978 -7.206 19.308 1.00 60.78 92 ASP A CA 1
ATOM 722 C C . ASP A 1 92 ? 10.384 -8.671 19.531 1.00 60.78 92 ASP A C 1
ATOM 724 O O . ASP A 1 92 ? 11.515 -8.931 19.956 1.00 60.78 92 ASP A O 1
ATOM 728 N N . GLU A 1 93 ? 9.528 -9.650 19.203 1.00 57.97 93 GLU A N 1
ATOM 729 C CA . GLU A 1 93 ? 10.024 -11.008 18.979 1.00 57.97 93 GLU A CA 1
ATOM 730 C C . GLU A 1 93 ? 10.845 -10.991 17.688 1.00 57.97 93 GLU A C 1
ATOM 732 O O . GLU A 1 93 ? 10.355 -11.193 16.566 1.00 57.97 93 GLU A O 1
ATOM 737 N N . VAL A 1 94 ? 12.131 -10.688 17.878 1.00 47.34 94 VAL A N 1
ATOM 738 C CA . VAL A 1 94 ? 13.209 -10.911 16.928 1.00 47.34 94 VAL A CA 1
ATOM 739 C C . VAL A 1 94 ? 13.189 -12.399 16.622 1.00 47.34 94 VAL A C 1
ATOM 741 O O . VAL A 1 94 ? 13.828 -13.214 17.286 1.00 47.34 94 VAL A O 1
ATOM 744 N N . THR A 1 95 ? 12.426 -12.774 15.602 1.00 48.78 95 THR A N 1
ATOM 745 C CA . THR A 1 95 ? 12.702 -13.999 14.877 1.00 48.78 95 THR A CA 1
ATOM 746 C C . THR A 1 95 ? 14.095 -13.772 14.326 1.00 48.78 95 THR A C 1
ATOM 748 O O . THR A 1 95 ? 14.274 -12.951 13.426 1.00 48.78 95 THR A O 1
ATOM 751 N N . ALA A 1 96 ? 15.084 -14.396 14.971 1.00 43.25 96 ALA A N 1
ATOM 752 C CA . ALA A 1 96 ? 16.436 -14.472 14.460 1.00 43.25 96 ALA A CA 1
ATOM 753 C C . ALA A 1 96 ? 16.313 -14.732 12.964 1.00 43.25 96 ALA A C 1
ATOM 755 O O . ALA A 1 96 ? 15.611 -15.667 12.562 1.00 43.25 96 ALA A O 1
ATOM 756 N N . GLU A 1 97 ? 16.898 -13.845 12.161 1.00 39.34 97 GLU A N 1
ATOM 757 C CA . GLU A 1 97 ? 16.982 -14.061 10.730 1.00 39.34 97 GLU A CA 1
ATOM 758 C C . GLU A 1 97 ? 17.398 -15.521 10.532 1.00 39.34 97 GLU A C 1
ATOM 760 O O . GLU A 1 97 ? 18.363 -15.959 11.177 1.00 39.34 97 GLU A O 1
ATOM 765 N N . PRO A 1 98 ? 16.701 -16.320 9.705 1.00 40.72 98 PRO A N 1
ATOM 766 C CA . PRO A 1 98 ? 17.362 -17.482 9.169 1.00 40.72 98 PRO A CA 1
ATOM 767 C C . PRO A 1 98 ? 18.513 -16.890 8.368 1.00 40.72 98 PRO A C 1
ATOM 769 O O . PRO A 1 98 ? 18.322 -16.381 7.265 1.00 40.72 98 PRO A O 1
ATOM 772 N N . SER A 1 99 ? 19.693 -16.869 8.993 1.00 40.16 99 SER A N 1
ATOM 773 C CA . SER A 1 99 ? 20.963 -16.728 8.315 1.00 40.16 99 SER A CA 1
ATOM 774 C C . SER A 1 99 ? 20.819 -17.544 7.047 1.00 40.16 99 SER A C 1
ATOM 776 O O . SER A 1 99 ? 20.611 -18.759 7.109 1.00 40.16 99 SER A O 1
ATOM 778 N N . ALA A 1 100 ? 20.841 -16.867 5.904 1.00 42.00 100 ALA A N 1
ATOM 779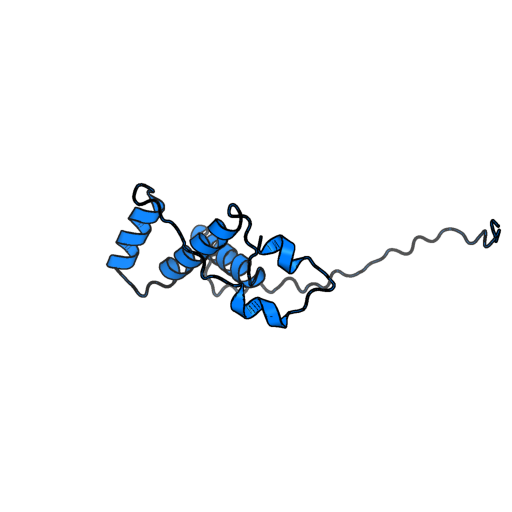 C CA . ALA A 1 100 ? 20.907 -17.496 4.602 1.00 42.00 100 ALA A CA 1
ATOM 780 C C . ALA A 1 100 ? 22.300 -18.125 4.432 1.00 42.00 100 ALA A C 1
ATOM 782 O O . ALA A 1 100 ? 23.024 -17.831 3.492 1.00 42.00 100 ALA A O 1
ATOM 783 N N . ALA A 1 101 ? 22.696 -18.982 5.368 1.00 37.03 101 ALA A N 1
ATOM 784 C CA . ALA A 1 101 ? 23.595 -20.076 5.120 1.00 37.03 101 ALA A CA 1
ATOM 785 C C . ALA A 1 101 ? 22.693 -21.229 4.687 1.00 37.03 101 ALA A C 1
ATOM 787 O O . ALA A 1 101 ? 22.327 -22.087 5.482 1.00 37.03 101 ALA A O 1
ATOM 788 N N . VAL A 1 102 ? 22.303 -21.219 3.413 1.00 39.62 102 VAL A N 1
ATOM 789 C CA . VAL A 1 102 ? 22.238 -22.487 2.692 1.00 39.62 102 VAL A CA 1
ATOM 790 C C . VAL A 1 102 ? 23.643 -23.079 2.823 1.00 39.62 102 VAL A C 1
ATOM 792 O O . VAL A 1 102 ? 24.589 -22.465 2.325 1.00 39.62 102 VAL A O 1
ATOM 795 N N . PRO A 1 103 ? 23.859 -24.191 3.545 1.00 38.16 103 PRO A N 1
ATOM 796 C CA . PRO A 1 103 ? 25.047 -24.967 3.280 1.00 38.16 103 PRO A CA 1
ATOM 797 C C . PRO A 1 103 ? 24.839 -25.457 1.849 1.00 38.16 103 PRO A C 1
ATOM 799 O O . PRO A 1 103 ? 23.918 -26.231 1.586 1.00 38.16 103 PRO A O 1
ATOM 802 N N . ASP A 1 104 ? 25.643 -24.948 0.920 1.00 42.31 104 ASP A N 1
ATOM 803 C CA . ASP A 1 104 ? 25.915 -25.608 -0.355 1.00 42.31 104 ASP A CA 1
ATOM 804 C C . ASP A 1 104 ? 26.596 -26.947 -0.017 1.00 42.31 104 ASP A C 1
ATOM 806 O O . ASP A 1 104 ? 27.799 -27.143 -0.176 1.00 42.31 104 ASP A O 1
ATOM 810 N N . GLU A 1 105 ? 25.830 -27.876 0.550 1.00 41.78 105 GLU A N 1
ATOM 811 C CA . GLU A 1 105 ? 26.210 -29.269 0.700 1.00 41.78 105 GLU A CA 1
ATOM 812 C C . GLU A 1 105 ? 25.891 -29.932 -0.639 1.00 41.78 105 GLU A C 1
ATOM 814 O O . GLU A 1 105 ? 24.958 -30.717 -0.808 1.00 41.78 105 GLU A O 1
ATOM 819 N N . ILE A 1 106 ? 26.671 -29.523 -1.641 1.00 44.41 106 ILE A N 1
ATOM 820 C CA . ILE A 1 106 ? 26.813 -30.243 -2.894 1.00 44.41 106 ILE A CA 1
ATOM 821 C C . ILE A 1 106 ? 27.449 -31.575 -2.500 1.00 44.41 106 ILE A C 1
ATOM 823 O O . ILE A 1 106 ? 28.666 -31.680 -2.379 1.00 44.41 106 ILE A O 1
ATOM 827 N N . HIS A 1 107 ? 26.611 -32.578 -2.234 1.00 38.62 107 HIS A N 1
ATOM 828 C CA . HIS A 1 107 ? 27.017 -33.976 -2.173 1.00 38.62 107 HIS A CA 1
ATOM 829 C C . HIS A 1 107 ? 27.825 -34.279 -3.448 1.00 38.62 107 HIS A C 1
ATOM 831 O O . HIS A 1 107 ? 27.249 -34.225 -4.540 1.00 38.62 107 HIS A O 1
ATOM 837 N N . PRO A 1 108 ? 29.136 -34.573 -3.362 1.00 42.94 108 PRO A N 1
ATOM 838 C CA . PRO A 1 108 ? 29.898 -34.971 -4.533 1.00 42.94 108 PRO A CA 1
ATOM 839 C C . PRO A 1 108 ? 29.348 -36.315 -5.005 1.00 42.94 108 PRO A C 1
ATOM 841 O O . PRO A 1 108 ? 29.439 -37.317 -4.295 1.00 42.94 108 PRO A O 1
ATOM 844 N N . LEU A 1 109 ? 28.734 -36.338 -6.186 1.00 42.75 109 LEU A N 1
ATOM 845 C CA . LEU A 1 109 ? 28.471 -37.589 -6.880 1.00 42.75 109 LEU A CA 1
ATOM 846 C C . LEU A 1 109 ? 29.819 -38.097 -7.398 1.00 42.75 109 LEU A C 1
ATOM 848 O O . LEU A 1 109 ? 30.321 -37.624 -8.415 1.00 42.75 109 LEU A O 1
ATOM 852 N N . GLU A 1 110 ? 30.426 -39.023 -6.657 1.00 43.00 110 GLU A N 1
ATOM 853 C CA . GLU A 1 110 ? 31.473 -39.894 -7.188 1.00 43.00 110 GLU A CA 1
ATOM 854 C C . GLU A 1 110 ? 30.876 -40.719 -8.338 1.00 43.00 110 GLU A C 1
ATOM 856 O O . GLU A 1 110 ? 29.895 -41.439 -8.143 1.00 43.00 110 GLU A O 1
ATOM 861 N N . GLY A 1 111 ? 31.444 -40.606 -9.542 1.00 36.97 111 GLY A N 1
ATOM 862 C CA . GLY A 1 111 ? 31.026 -41.428 -10.675 1.00 36.97 111 GLY A CA 1
ATOM 863 C C . GLY A 1 111 ? 31.577 -40.987 -12.029 1.00 36.97 111 GLY A C 1
ATOM 864 O O . GLY A 1 111 ? 30.907 -40.259 -12.752 1.00 36.97 111 GLY A O 1
ATOM 865 N N . ASP A 1 112 ? 32.755 -41.523 -12.338 1.00 36.44 112 ASP A N 1
ATOM 866 C CA . ASP A 1 112 ? 33.377 -41.748 -13.649 1.00 36.44 112 ASP A CA 1
ATOM 867 C C . ASP A 1 112 ? 33.872 -40.570 -14.505 1.00 36.44 112 ASP A C 1
ATOM 869 O O . ASP A 1 112 ? 33.162 -39.899 -15.253 1.00 36.44 112 A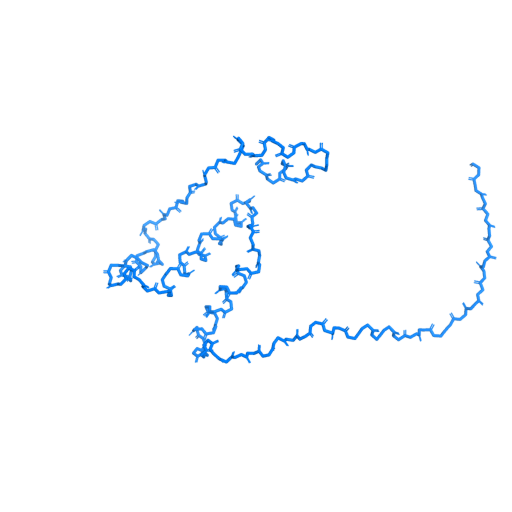SP A O 1
ATOM 873 N N . GLU A 1 113 ? 35.200 -40.458 -14.466 1.00 44.56 113 GLU A N 1
ATOM 874 C CA . GLU A 1 113 ? 36.067 -40.148 -15.593 1.00 44.56 113 GLU A CA 1
ATOM 875 C C . GLU A 1 113 ? 35.713 -41.029 -16.809 1.00 44.56 113 GLU A C 1
ATOM 877 O O . GLU A 1 113 ? 35.938 -42.230 -16.759 1.00 44.56 113 GLU A O 1
ATOM 882 N N . ASP A 1 114 ? 35.209 -40.463 -17.911 1.00 42.81 114 ASP A N 1
ATOM 883 C CA . ASP A 1 114 ? 35.753 -40.717 -19.256 1.00 42.81 114 ASP A CA 1
ATOM 884 C C . ASP A 1 114 ? 35.077 -39.848 -20.333 1.00 42.81 114 ASP A C 1
ATOM 886 O O . ASP A 1 114 ? 33.941 -39.401 -20.200 1.00 42.81 114 ASP A O 1
ATOM 890 N N . ALA A 1 115 ? 35.783 -39.685 -21.451 1.00 46.47 115 ALA A N 1
ATOM 891 C CA . ALA A 1 115 ? 35.364 -39.055 -22.705 1.00 46.47 115 ALA A CA 1
ATOM 892 C C . ALA A 1 115 ? 35.468 -37.521 -22.794 1.00 46.47 115 ALA A C 1
ATOM 894 O O . ALA A 1 115 ? 34.608 -36.825 -23.334 1.00 46.47 115 ALA A O 1
ATOM 895 N N . SER A 1 116 ? 36.658 -37.016 -22.462 1.00 52.75 116 SER A N 1
ATOM 896 C CA . SER A 1 116 ? 37.286 -36.026 -23.343 1.00 52.75 116 SER A CA 1
ATOM 897 C C . SER A 1 116 ? 37.428 -36.623 -24.750 1.00 52.75 116 SER A C 1
ATOM 899 O O . SER A 1 116 ? 38.344 -37.406 -24.998 1.00 52.75 116 SER A O 1
ATOM 901 N N . ARG A 1 117 ? 36.541 -36.270 -25.687 1.00 51.75 117 ARG A N 1
ATOM 902 C CA . ARG A 1 117 ? 36.781 -36.499 -27.119 1.00 51.75 117 ARG A CA 1
ATOM 903 C C . ARG A 1 117 ? 36.117 -35.419 -27.972 1.00 51.75 117 ARG A C 1
ATOM 905 O O . ARG A 1 117 ? 34.916 -35.438 -28.210 1.00 51.75 117 ARG A O 1
ATOM 912 N N . MET A 1 118 ? 36.968 -34.485 -28.396 1.00 52.44 118 MET A N 1
ATOM 913 C CA . MET A 1 118 ? 36.810 -33.568 -29.529 1.00 52.44 118 MET A CA 1
ATOM 914 C C . MET A 1 118 ? 36.022 -34.170 -30.697 1.00 52.44 118 MET A C 1
ATOM 916 O O . MET A 1 118 ? 36.345 -35.278 -31.120 1.00 52.44 118 MET A O 1
ATOM 920 N N . GLU A 1 119 ? 35.152 -33.368 -31.313 1.00 54.25 119 GLU A N 1
ATOM 921 C CA . GLU A 1 119 ? 35.150 -33.221 -32.773 1.00 54.25 119 GLU A CA 1
ATOM 922 C C . GLU A 1 119 ? 34.563 -31.852 -33.160 1.00 54.25 119 GLU A C 1
ATOM 924 O O . GLU A 1 119 ? 33.430 -31.522 -32.811 1.00 54.25 119 GLU A O 1
ATOM 929 N N . GLU A 1 120 ? 35.389 -31.036 -33.821 1.00 50.06 120 GLU A N 1
ATOM 930 C CA . GLU A 1 120 ? 34.977 -29.861 -34.592 1.00 50.06 120 GLU A CA 1
ATOM 931 C C . GLU A 1 120 ? 33.947 -30.271 -35.651 1.00 50.06 120 GLU A C 1
ATOM 933 O O . GLU A 1 120 ? 34.084 -31.319 -36.280 1.00 50.06 120 GLU A O 1
ATOM 938 N N . VAL A 1 121 ? 32.951 -29.419 -35.891 1.00 54.53 121 VAL A N 1
ATOM 939 C CA . VAL A 1 121 ? 32.114 -29.503 -37.090 1.00 54.53 121 VAL A CA 1
ATOM 940 C C . VAL A 1 121 ? 32.251 -28.174 -37.826 1.00 54.53 121 VAL A C 1
ATOM 942 O O . VAL A 1 121 ? 31.930 -27.125 -37.267 1.00 54.53 121 VAL A O 1
ATOM 945 N N . ASP A 1 122 ? 32.811 -28.291 -39.030 1.00 47.38 122 ASP A N 1
ATOM 946 C CA . ASP A 1 122 ? 33.028 -27.286 -40.083 1.00 47.38 122 ASP A CA 1
ATOM 947 C C . ASP A 1 122 ? 31.733 -26.542 -40.478 1.00 47.38 122 ASP A C 1
ATOM 949 O O . ASP A 1 122 ? 30.667 -27.204 -40.563 1.00 47.38 122 ASP A O 1
#

Sequence (122 aa):
MERIMKAQALRDNSTMGYMMAKKHLEINPDHPIVETLCQKAEADKNDKSVKDLVVLLFETALLPSAFSLEDRQTHANCIYRMIKLGLGIDEDEVTAEPSAAVPDEIHPLEGDEDASRMEEVD

Mean predicted aligned error: 14.0 Å

InterPro domains:
  IPR001404 Heat shock protein Hsp90 family [PF00183] (1-100)
  IPR001404 Heat shock protein Hsp90 family [PTHR11528] (1-103)
  IPR037196 HSP90, C-terminal domain [G3DSA:1.20.120.790] (1-93)
  IPR037196 HSP90, C-terminal domain [SSF110942] (1-83)